Protein AF-A0A5D6UVI3-F1 (afdb_monomer)

Foldseek 3Di:
DDPCQPWDWDADPVRPDTATWTDDPNKTKDFLVSLCRVLVHDSVLLVVQLVVCVVVVVDDCVVFWDWDFDQDPVRDTDTTIIGIPVSSVSSNVVSVVVVVPPPPPPDPPCPDDDDDDDDD

pLDDT: mean 71.88, std 17.21, range [34.97, 92.19]

Structure (mmCIF, N/CA/C/O backbone):
data_AF-A0A5D6UVI3-F1
#
_entry.id   AF-A0A5D6UVI3-F1
#
loop_
_atom_site.group_PDB
_atom_site.id
_atom_site.type_symbol
_atom_site.label_atom_id
_atom_site.label_alt_id
_atom_site.label_comp_id
_atom_site.label_asym_id
_atom_site.label_entity_id
_atom_site.label_seq_id
_atom_site.pdbx_PDB_ins_code
_atom_site.Cartn_x
_atom_site.Cartn_y
_atom_site.Cartn_z
_atom_site.occupancy
_atom_site.B_iso_or_equiv
_atom_site.auth_seq_id
_atom_site.auth_comp_id
_atom_site.auth_asym_id
_atom_site.auth_atom_id
_atom_site.pdbx_PDB_model_num
ATOM 1 N N . MET A 1 1 ? -28.191 -14.646 4.110 1.00 34.97 1 MET A N 1
ATOM 2 C CA . MET A 1 1 ? -26.901 -15.336 3.899 1.00 34.97 1 MET A CA 1
ATOM 3 C C . MET A 1 1 ? -25.853 -14.458 4.552 1.00 34.97 1 MET A C 1
ATOM 5 O O . MET A 1 1 ? -25.770 -13.294 4.185 1.00 34.97 1 MET A O 1
ATOM 9 N N . SER A 1 2 ? -25.223 -14.943 5.623 1.00 35.91 2 SER A N 1
ATOM 10 C CA . SER A 1 2 ? -24.316 -14.149 6.461 1.00 35.91 2 SER A CA 1
ATOM 11 C C . SER A 1 2 ? -23.105 -13.745 5.626 1.00 35.91 2 SER A C 1
ATOM 13 O O . SER A 1 2 ? -22.414 -14.619 5.115 1.00 35.91 2 SER A O 1
ATOM 15 N N . ALA A 1 3 ? -22.888 -12.447 5.425 1.00 40.38 3 ALA A N 1
ATOM 16 C CA . ALA A 1 3 ? -21.668 -11.951 4.807 1.00 40.38 3 ALA A CA 1
ATOM 17 C C . ALA A 1 3 ? -20.543 -12.089 5.841 1.00 40.38 3 ALA A C 1
ATOM 19 O O . ALA A 1 3 ? -20.300 -11.180 6.631 1.00 40.38 3 ALA A O 1
ATOM 20 N N . THR A 1 4 ? -19.927 -13.267 5.905 1.00 45.53 4 THR A N 1
ATOM 21 C CA . THR A 1 4 ? -18.703 -13.505 6.670 1.00 45.53 4 THR A CA 1
ATOM 22 C C . THR A 1 4 ? -17.580 -12.775 5.943 1.00 45.53 4 THR A C 1
ATOM 24 O O . THR A 1 4 ? -16.919 -13.317 5.066 1.00 45.53 4 THR A O 1
ATOM 27 N N . SER A 1 5 ? -17.432 -11.484 6.230 1.00 52.66 5 SER A N 1
ATOM 28 C CA . SER A 1 5 ? -16.181 -10.790 5.959 1.00 52.66 5 SER A CA 1
ATOM 29 C C . SER A 1 5 ? -15.144 -11.434 6.867 1.00 52.66 5 SER A C 1
ATOM 31 O O . SER A 1 5 ? -15.143 -11.181 8.071 1.00 52.66 5 SER A O 1
ATOM 33 N N . ASP A 1 6 ? -14.317 -12.312 6.310 1.00 64.75 6 ASP A N 1
ATOM 34 C CA . ASP A 1 6 ? -13.244 -12.941 7.063 1.00 64.75 6 ASP A CA 1
ATOM 35 C C . ASP A 1 6 ? -12.185 -11.875 7.348 1.00 64.75 6 ASP A C 1
ATOM 37 O O . ASP A 1 6 ? -11.492 -11.371 6.458 1.00 64.75 6 ASP A O 1
ATOM 41 N N . ILE A 1 7 ? -12.147 -11.458 8.610 1.00 67.75 7 ILE A N 1
ATOM 42 C CA . ILE A 1 7 ? -11.177 -10.509 9.130 1.00 67.75 7 ILE A CA 1
ATOM 43 C C . ILE A 1 7 ? -10.00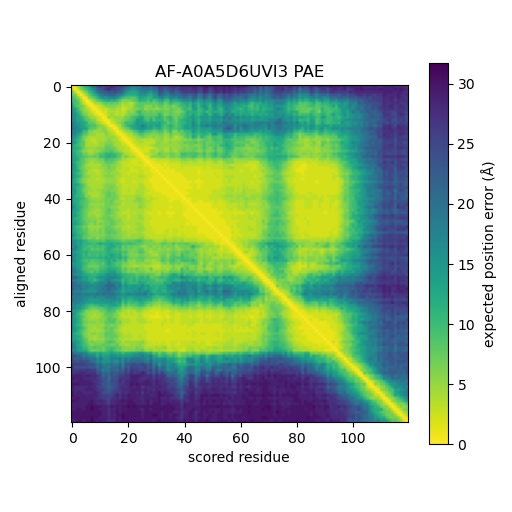3 -11.319 9.671 1.00 67.75 7 ILE A C 1
ATOM 45 O O . ILE A 1 7 ? -10.142 -12.056 10.648 1.00 67.75 7 ILE A O 1
ATOM 49 N N . LEU A 1 8 ? -8.842 -11.182 9.038 1.00 70.62 8 LEU A N 1
ATOM 50 C CA . LEU A 1 8 ? -7.608 -11.819 9.474 1.00 70.62 8 LEU A CA 1
ATOM 51 C C . LEU A 1 8 ? -6.744 -10.801 10.217 1.00 70.62 8 LEU A C 1
ATOM 53 O O . LEU A 1 8 ? -6.412 -9.747 9.678 1.00 70.62 8 LEU A O 1
ATOM 57 N N . LEU A 1 9 ? -6.353 -11.132 11.447 1.00 72.62 9 LEU A N 1
ATOM 58 C CA . LEU A 1 9 ? -5.389 -10.346 12.207 1.00 72.62 9 LEU A CA 1
ATOM 59 C C . LEU A 1 9 ? -3.976 -10.839 11.891 1.00 72.62 9 LEU A C 1
ATOM 61 O O . LEU A 1 9 ? -3.586 -11.932 12.299 1.00 72.62 9 LEU A O 1
ATOM 65 N N . TYR A 1 10 ? -3.201 -10.029 11.176 1.00 69.94 10 TYR A N 1
ATOM 66 C CA . TYR A 1 10 ? -1.781 -10.287 10.968 1.00 69.94 10 TYR A CA 1
ATOM 67 C C . TYR A 1 10 ? -0.962 -9.601 12.063 1.00 69.94 10 TYR A C 1
ATOM 69 O O . TYR A 1 10 ? -1.100 -8.398 12.284 1.00 69.94 10 TYR A O 1
ATOM 77 N N . GLN A 1 11 ? -0.094 -10.362 12.730 1.00 68.19 11 GLN A N 1
ATOM 78 C CA . GLN A 1 11 ? 0.902 -9.831 13.656 1.00 68.19 11 GLN A CA 1
ATOM 79 C C . GLN A 1 11 ? 2.279 -9.849 12.996 1.00 68.19 11 GLN A C 1
ATOM 81 O O . GLN A 1 11 ? 2.689 -10.865 12.430 1.00 68.19 11 GLN A O 1
ATOM 86 N N . SER A 1 12 ? 3.000 -8.727 13.058 1.00 64.50 12 SER A N 1
ATOM 87 C CA . SER A 1 12 ? 4.401 -8.707 12.635 1.00 64.50 12 SER A CA 1
ATOM 88 C C . SER A 1 12 ? 5.222 -9.709 13.463 1.00 64.50 12 SER A C 1
ATOM 90 O O . SER A 1 12 ? 4.887 -9.971 14.619 1.00 64.50 12 SER A O 1
ATOM 92 N N . PRO A 1 13 ? 6.344 -10.233 12.936 1.00 57.84 13 PRO A N 1
ATOM 93 C CA . PRO A 1 13 ? 7.233 -11.110 13.704 1.00 57.84 13 PRO A CA 1
ATOM 94 C C . PRO A 1 13 ? 7.778 -10.465 14.989 1.00 57.84 13 PRO A C 1
ATOM 96 O O . PRO A 1 13 ? 8.163 -11.174 15.911 1.00 57.84 13 PRO A O 1
ATOM 99 N N . SER A 1 14 ? 7.813 -9.128 15.050 1.00 59.12 14 SER A N 1
ATOM 100 C CA . SER A 1 14 ? 8.179 -8.357 16.244 1.00 59.12 14 SER A CA 1
ATOM 101 C C . SER A 1 14 ? 7.037 -8.197 17.258 1.00 59.12 14 SER A C 1
ATOM 103 O O . SER A 1 14 ? 7.272 -7.701 18.353 1.00 59.12 14 SER A O 1
ATOM 105 N N . GLY A 1 15 ? 5.802 -8.581 16.914 1.00 61.69 15 GLY A N 1
ATOM 106 C CA . GLY A 1 15 ? 4.608 -8.429 17.753 1.00 61.69 15 GLY A CA 1
ATOM 107 C C . GLY A 1 15 ? 4.062 -6.998 17.857 1.00 61.69 15 GLY A C 1
ATOM 108 O O . GLY A 1 15 ? 2.992 -6.799 18.425 1.00 61.69 15 GLY A O 1
ATOM 109 N N . GLU A 1 16 ? 4.758 -6.003 17.301 1.00 60.31 16 GLU A N 1
ATOM 110 C CA . GLU A 1 16 ? 4.397 -4.583 17.425 1.00 60.31 16 GLU A CA 1
ATOM 111 C C . GLU A 1 16 ? 3.257 -4.148 16.501 1.00 60.31 16 GLU A C 1
ATOM 113 O O . GLU A 1 16 ? 2.540 -3.199 16.811 1.00 60.31 16 GLU A O 1
ATOM 118 N N . THR A 1 17 ? 3.071 -4.806 15.355 1.00 62.53 17 THR A N 1
ATOM 119 C CA . THR A 1 17 ? 2.058 -4.397 14.375 1.00 62.53 17 THR A CA 1
ATOM 120 C C . THR A 1 17 ? 0.927 -5.407 14.332 1.00 62.53 17 THR A C 1
ATOM 122 O O . THR A 1 17 ? 1.133 -6.541 13.910 1.00 62.53 17 THR A O 1
ATOM 125 N N . GLN A 1 18 ? -0.268 -4.972 14.731 1.00 68.56 18 GLN A N 1
ATOM 126 C CA . GLN A 1 18 ? -1.525 -5.687 14.530 1.00 68.56 18 GLN A CA 1
ATOM 127 C C . GLN A 1 18 ? -2.239 -5.082 13.324 1.00 68.56 18 GLN A C 1
ATOM 129 O O . GLN A 1 18 ? -2.621 -3.913 13.344 1.00 68.56 18 GLN A O 1
ATOM 134 N N . LEU A 1 19 ? -2.379 -5.866 12.261 1.00 75.94 19 LEU A N 1
ATOM 135 C CA . LEU A 1 19 ? -3.029 -5.439 11.035 1.00 75.94 19 LEU A CA 1
ATOM 136 C C . LEU A 1 19 ? -4.326 -6.216 10.835 1.00 75.94 19 LEU A C 1
ATOM 138 O O . LEU A 1 19 ? -4.302 -7.431 10.659 1.00 75.94 19 LEU A O 1
ATOM 142 N N . GLU A 1 20 ? -5.442 -5.494 10.819 1.00 76.50 20 GLU A N 1
ATOM 143 C CA . GLU A 1 20 ? -6.733 -6.036 10.413 1.00 76.50 20 GLU A CA 1
ATOM 144 C C . GLU A 1 20 ? -6.795 -6.110 8.885 1.00 76.50 20 GLU A C 1
ATOM 146 O O . GLU A 1 20 ? -6.626 -5.096 8.203 1.00 76.50 20 GLU A O 1
ATOM 151 N N . VAL A 1 21 ? -6.993 -7.309 8.344 1.00 78.06 21 VAL A N 1
ATOM 152 C CA . VAL A 1 21 ? -7.022 -7.571 6.906 1.00 78.06 21 VAL A CA 1
ATOM 153 C C . VAL A 1 21 ? -8.389 -8.107 6.519 1.00 78.06 21 VAL A C 1
ATOM 155 O O . VAL A 1 21 ? -8.852 -9.092 7.086 1.00 78.06 21 VAL A O 1
ATOM 158 N N . HIS A 1 22 ? -9.016 -7.495 5.518 1.00 75.38 22 HIS A N 1
ATOM 159 C CA . HIS A 1 22 ? -10.253 -8.014 4.948 1.00 75.38 22 HIS A CA 1
ATOM 160 C C . HIS A 1 22 ? -9.935 -8.984 3.811 1.00 75.38 22 HIS A C 1
ATOM 162 O O . HIS A 1 22 ? -9.265 -8.615 2.838 1.00 75.38 22 HIS A O 1
ATOM 168 N N . LEU A 1 23 ? -10.447 -10.209 3.917 1.00 80.12 23 LEU A N 1
ATOM 169 C CA . LEU A 1 23 ? -10.483 -11.144 2.803 1.00 80.12 23 LEU A CA 1
ATOM 170 C C . LEU A 1 23 ? -11.806 -11.006 2.055 1.00 80.12 23 LEU A C 1
ATOM 172 O O . LEU A 1 23 ? -12.888 -10.990 2.640 1.00 80.12 23 LEU A O 1
ATOM 176 N N . GLN A 1 24 ? -11.713 -10.909 0.732 1.00 80.25 24 GLN A N 1
ATOM 177 C CA . GLN A 1 24 ? -12.867 -10.949 -0.155 1.00 80.25 24 GLN A CA 1
ATOM 178 C C . GLN A 1 24 ? -12.540 -11.848 -1.343 1.00 80.25 24 GLN A C 1
ATOM 180 O O . GLN A 1 24 ? -11.603 -11.555 -2.086 1.00 80.25 24 GLN A O 1
ATOM 185 N N . ASN A 1 25 ? -13.340 -12.901 -1.545 1.00 78.69 25 ASN A N 1
ATOM 186 C CA . ASN A 1 25 ? -13.153 -13.896 -2.609 1.00 78.69 25 ASN A CA 1
ATOM 187 C C . ASN A 1 25 ? -11.724 -14.472 -2.608 1.00 78.69 25 ASN A C 1
ATOM 189 O O . ASN A 1 25 ? -11.028 -14.392 -3.620 1.00 78.69 25 ASN A O 1
ATOM 193 N N . ASP A 1 26 ? -11.252 -14.917 -1.439 1.00 76.50 26 ASP A N 1
ATOM 194 C CA . ASP A 1 26 ? -9.888 -15.433 -1.222 1.00 76.50 26 ASP A CA 1
ATOM 195 C C . ASP A 1 26 ? -8.751 -14.454 -1.571 1.00 76.50 26 ASP A C 1
ATOM 197 O O . ASP A 1 26 ? -7.577 -14.815 -1.596 1.00 76.50 26 ASP A O 1
ATOM 201 N N . THR A 1 27 ? -9.079 -13.182 -1.812 1.00 82.38 27 THR A N 1
ATOM 202 C CA . THR A 1 27 ? -8.109 -12.135 -2.125 1.00 82.38 27 THR A CA 1
ATOM 203 C C . THR A 1 27 ? -7.990 -11.172 -0.957 1.00 82.38 27 THR A C 1
ATOM 205 O O . THR A 1 27 ? -8.990 -10.701 -0.408 1.00 82.38 27 THR A O 1
ATOM 208 N N . VAL A 1 28 ? -6.750 -10.852 -0.600 1.00 86.06 28 VAL A N 1
ATOM 209 C CA . VAL A 1 28 ? -6.424 -9.856 0.419 1.00 86.06 28 VAL A CA 1
ATOM 210 C C . VAL A 1 28 ? -6.526 -8.452 -0.168 1.00 86.06 28 VAL A C 1
ATOM 212 O O . VAL A 1 28 ? -5.961 -8.178 -1.228 1.00 86.06 28 VAL A O 1
ATOM 215 N N . TRP A 1 29 ? -7.208 -7.560 0.551 1.00 87.81 29 TRP A N 1
ATOM 216 C CA . TRP A 1 29 ? -7.341 -6.153 0.181 1.00 87.81 29 TRP A CA 1
ATOM 217 C C . TRP A 1 29 ? -6.817 -5.252 1.294 1.00 87.81 29 TRP A C 1
ATOM 219 O O . TRP A 1 29 ? -7.307 -5.307 2.420 1.00 87.81 29 TRP A O 1
ATOM 229 N N . LEU A 1 30 ? -5.846 -4.394 0.971 1.00 88.31 30 LEU A N 1
ATOM 230 C CA . LEU A 1 30 ? -5.246 -3.454 1.920 1.00 88.31 30 LEU A CA 1
ATOM 231 C C . LEU A 1 30 ? -5.287 -2.019 1.404 1.00 88.31 30 LEU A C 1
ATOM 233 O O . LEU A 1 30 ? -5.133 -1.746 0.217 1.00 88.31 30 LEU A O 1
ATOM 237 N N . THR A 1 31 ? -5.422 -1.065 2.315 1.00 89.88 31 THR A N 1
ATOM 238 C CA . THR A 1 31 ? -5.206 0.358 2.038 1.00 89.88 31 THR A CA 1
ATOM 239 C C . THR A 1 31 ? -3.712 0.701 2.025 1.00 89.88 31 THR A C 1
ATOM 241 O O . THR A 1 31 ? -2.876 -0.020 2.572 1.00 89.88 31 THR A O 1
ATOM 244 N N . GLN A 1 32 ? -3.344 1.864 1.470 1.00 89.62 32 GLN A N 1
ATOM 245 C CA . GLN A 1 32 ? -1.947 2.335 1.513 1.00 89.62 32 GLN A CA 1
ATOM 246 C C . GLN A 1 32 ? -1.403 2.490 2.937 1.00 89.62 32 GLN A C 1
ATOM 248 O O . GLN A 1 32 ? -0.212 2.297 3.157 1.00 89.62 32 GLN A O 1
ATOM 253 N N . ALA A 1 33 ? -2.256 2.860 3.897 1.00 87.94 33 ALA A N 1
ATOM 254 C CA . ALA A 1 33 ? -1.856 3.003 5.294 1.00 87.94 33 ALA A CA 1
ATOM 255 C C . ALA A 1 33 ? -1.542 1.637 5.924 1.00 87.94 33 ALA A C 1
ATOM 257 O O . ALA A 1 33 ? -0.536 1.487 6.608 1.00 87.94 33 ALA A O 1
ATOM 258 N N . GLN A 1 34 ? -2.361 0.631 5.623 1.00 87.69 34 GLN A N 1
ATOM 259 C CA . GLN A 1 34 ? -2.141 -0.744 6.062 1.00 87.69 34 GLN A CA 1
ATOM 260 C C . GLN A 1 34 ? -0.875 -1.347 5.442 1.00 87.69 34 GLN A C 1
ATOM 262 O O . GLN A 1 34 ? -0.085 -1.958 6.151 1.00 87.69 34 GLN A O 1
ATOM 267 N N . MET A 1 35 ? -0.623 -1.113 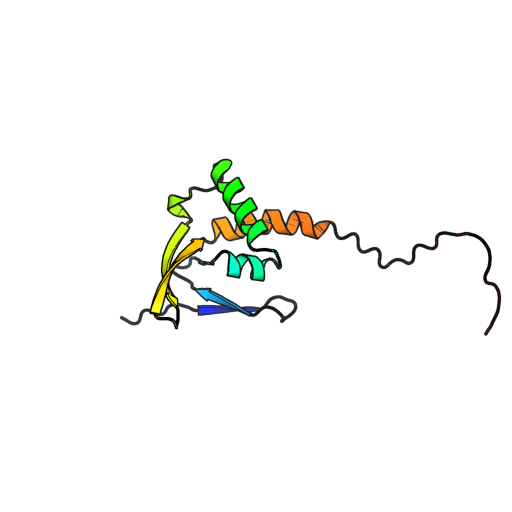4.149 1.00 88.94 35 MET A N 1
ATOM 268 C CA . MET A 1 35 ? 0.636 -1.516 3.507 1.00 88.94 35 MET A CA 1
ATOM 269 C C . MET A 1 35 ? 1.855 -0.813 4.118 1.00 88.94 35 MET A C 1
ATOM 271 O O . MET A 1 35 ? 2.903 -1.431 4.286 1.00 88.94 35 MET A O 1
ATOM 275 N N . ALA A 1 36 ? 1.720 0.470 4.470 1.00 88.44 36 ALA A N 1
ATOM 276 C CA . ALA A 1 36 ? 2.777 1.224 5.134 1.00 88.44 36 ALA A CA 1
ATOM 277 C C . ALA A 1 36 ? 3.132 0.606 6.495 1.00 88.44 36 ALA A C 1
ATOM 279 O O . ALA A 1 36 ? 4.309 0.403 6.771 1.00 88.44 36 ALA A O 1
ATOM 280 N N . ALA A 1 37 ? 2.132 0.216 7.291 1.00 85.44 37 ALA A N 1
ATOM 281 C CA . ALA A 1 37 ? 2.351 -0.511 8.540 1.00 85.44 37 ALA A CA 1
ATOM 282 C C . ALA A 1 37 ? 2.946 -1.914 8.305 1.00 85.44 37 ALA A C 1
ATOM 284 O O . ALA A 1 37 ? 3.909 -2.291 8.964 1.00 85.44 37 ALA A O 1
ATOM 285 N N . LEU A 1 38 ? 2.430 -2.666 7.325 1.00 84.19 38 LEU A N 1
ATOM 286 C CA . LEU A 1 38 ? 2.882 -4.026 7.007 1.00 84.19 38 LEU A CA 1
ATOM 287 C C . LEU A 1 38 ? 4.369 -4.088 6.630 1.00 84.19 38 LEU A C 1
ATOM 289 O O . LEU A 1 38 ? 5.079 -5.009 7.032 1.00 84.19 38 LEU A O 1
ATOM 293 N N . PHE A 1 39 ? 4.834 -3.119 5.840 1.00 84.00 39 PHE A N 1
ATOM 294 C CA . PHE A 1 39 ? 6.222 -3.045 5.382 1.00 84.00 39 PHE A CA 1
ATOM 295 C C . PHE A 1 39 ? 7.085 -2.090 6.211 1.00 84.00 39 PHE A C 1
ATOM 297 O O . PHE A 1 39 ? 8.239 -1.857 5.843 1.00 84.00 39 PHE A O 1
ATOM 304 N N . ASP A 1 40 ? 6.531 -1.554 7.304 1.00 81.88 40 ASP A N 1
ATOM 305 C CA . ASP A 1 40 ? 7.165 -0.576 8.188 1.00 81.88 40 ASP A CA 1
ATOM 306 C C . ASP A 1 40 ? 7.835 0.557 7.373 1.00 81.88 40 ASP A C 1
ATOM 308 O O . ASP A 1 40 ? 9.037 0.821 7.369 1.00 81.88 40 ASP A O 1
ATOM 312 N N . THR A 1 41 ? 7.031 1.177 6.520 1.00 86.56 41 THR A N 1
ATOM 313 C CA . THR A 1 41 ? 7.457 2.227 5.599 1.00 86.56 41 THR A CA 1
ATOM 314 C C . THR A 1 41 ? 6.478 3.392 5.647 1.00 86.56 41 THR A C 1
ATOM 316 O O . THR A 1 41 ? 5.471 3.367 6.348 1.00 86.56 41 THR A O 1
ATOM 319 N N . THR A 1 42 ? 6.763 4.452 4.898 1.00 89.25 42 THR A N 1
ATOM 320 C CA . THR A 1 42 ? 5.873 5.610 4.837 1.00 89.25 42 THR A CA 1
ATOM 321 C C . THR A 1 42 ? 4.802 5.414 3.768 1.00 89.25 42 THR A C 1
ATOM 323 O O . THR A 1 42 ? 5.031 4.808 2.717 1.00 89.25 42 THR A O 1
ATOM 326 N N . LYS A 1 43 ? 3.620 5.997 3.989 1.00 91.00 43 LYS A N 1
ATOM 327 C CA . LYS A 1 43 ? 2.537 6.015 2.991 1.00 91.00 43 LYS A CA 1
ATOM 328 C C . LYS A 1 43 ? 2.994 6.641 1.665 1.00 91.00 43 LYS A C 1
ATOM 330 O O . LYS A 1 43 ? 2.571 6.213 0.593 1.00 91.00 43 LYS A O 1
ATOM 335 N N . GLN A 1 44 ? 3.876 7.638 1.732 1.00 90.94 44 GLN A N 1
ATOM 336 C CA . GLN A 1 44 ? 4.487 8.287 0.574 1.00 90.94 44 GLN A CA 1
ATOM 337 C C . GLN A 1 44 ? 5.307 7.293 -0.253 1.00 90.94 44 GLN A C 1
ATOM 339 O O . GLN A 1 44 ? 5.187 7.291 -1.477 1.00 90.94 44 GLN A O 1
ATOM 344 N N . ASN A 1 45 ? 6.085 6.429 0.403 1.00 90.19 45 ASN A N 1
ATOM 345 C CA . ASN A 1 45 ? 6.890 5.418 -0.272 1.00 90.19 45 ASN A CA 1
ATOM 346 C C . ASN A 1 45 ? 6.014 4.353 -0.952 1.00 90.19 45 ASN A C 1
ATOM 348 O O . ASN A 1 45 ? 6.216 4.031 -2.120 1.00 90.19 45 ASN A O 1
ATOM 352 N N . VAL A 1 46 ? 4.962 3.889 -0.270 1.00 92.06 46 VAL A N 1
ATOM 353 C CA . VAL A 1 46 ? 3.955 2.991 -0.867 1.00 92.06 46 VAL A CA 1
ATOM 354 C C . VAL A 1 46 ? 3.324 3.629 -2.107 1.00 92.06 46 VAL A C 1
ATOM 356 O O . VAL A 1 46 ? 3.256 3.002 -3.162 1.00 92.06 46 VAL A O 1
ATOM 359 N N . SER A 1 47 ? 2.909 4.896 -2.014 1.00 91.69 47 SER A N 1
ATOM 360 C CA . SER A 1 47 ? 2.323 5.645 -3.134 1.00 91.69 47 SER A CA 1
ATOM 361 C C . SER A 1 47 ? 3.296 5.821 -4.306 1.00 91.69 47 SER A C 1
ATOM 363 O O . SER A 1 47 ? 2.883 5.786 -5.465 1.00 91.69 47 SER A O 1
ATOM 365 N N . LEU A 1 48 ? 4.590 6.005 -4.031 1.00 92.19 48 LEU A N 1
ATOM 366 C CA . LEU A 1 48 ? 5.627 6.076 -5.059 1.00 92.19 48 LEU A CA 1
ATOM 367 C C . LEU A 1 48 ? 5.757 4.747 -5.813 1.00 92.19 48 LEU A C 1
ATOM 369 O O . LEU A 1 48 ? 5.640 4.737 -7.036 1.00 92.19 48 LEU A O 1
ATOM 373 N N . HIS A 1 49 ? 5.951 3.637 -5.098 1.00 90.81 49 HIS A N 1
ATOM 374 C CA . HIS A 1 49 ? 6.118 2.320 -5.720 1.00 90.81 49 HIS A CA 1
ATOM 375 C C . HIS A 1 49 ? 4.865 1.871 -6.474 1.00 90.81 49 HIS A C 1
ATOM 377 O O . HIS A 1 49 ? 4.974 1.365 -7.584 1.00 90.81 49 HIS A O 1
ATOM 383 N N . THR A 1 50 ? 3.683 2.146 -5.921 1.00 90.44 50 THR A N 1
ATOM 384 C CA . THR A 1 50 ? 2.405 1.849 -6.582 1.00 90.44 50 THR A CA 1
ATOM 385 C C . THR A 1 50 ? 2.280 2.607 -7.909 1.00 90.44 50 THR A C 1
ATOM 387 O O . THR A 1 50 ? 1.937 2.022 -8.930 1.00 90.44 50 THR A O 1
ATOM 390 N N . ARG A 1 51 ? 2.612 3.908 -7.928 1.00 90.62 51 ARG A N 1
ATOM 391 C CA . ARG A 1 51 ? 2.581 4.712 -9.162 1.00 90.62 51 ARG A CA 1
ATOM 392 C C . ARG A 1 51 ? 3.593 4.243 -10.201 1.00 90.62 51 ARG A C 1
ATOM 394 O O . ARG A 1 51 ? 3.276 4.273 -11.384 1.00 90.62 51 ARG A O 1
ATOM 401 N N . ASN A 1 52 ? 4.789 3.840 -9.776 1.00 90.81 52 ASN A N 1
ATOM 402 C CA . ASN A 1 52 ? 5.790 3.303 -10.695 1.00 90.81 52 ASN A CA 1
ATOM 403 C C . ASN A 1 52 ? 5.310 1.988 -11.322 1.00 90.81 52 ASN A C 1
ATOM 405 O O . ASN A 1 52 ? 5.355 1.878 -12.538 1.00 90.81 52 ASN A O 1
ATOM 409 N N . ALA A 1 53 ? 4.750 1.064 -10.533 1.00 89.19 53 ALA A N 1
ATOM 410 C CA . ALA A 1 53 ? 4.217 -0.201 -11.047 1.00 89.19 53 ALA A CA 1
ATOM 411 C C . ALA A 1 53 ? 3.116 0.003 -12.108 1.00 89.19 53 ALA A C 1
ATOM 413 O O . ALA A 1 53 ? 3.099 -0.685 -13.125 1.00 89.19 53 ALA A O 1
ATOM 414 N N . PHE A 1 54 ? 2.235 0.994 -11.918 1.00 89.56 54 PHE A N 1
ATOM 415 C CA . PHE A 1 54 ? 1.228 1.353 -12.927 1.00 89.56 54 PHE A CA 1
ATOM 416 C C . PHE A 1 54 ? 1.833 2.029 -14.158 1.00 89.56 54 PHE A C 1
ATOM 418 O O . PHE A 1 54 ? 1.440 1.732 -15.283 1.00 89.56 54 PHE A O 1
ATOM 425 N N . ARG A 1 55 ? 2.796 2.938 -13.967 1.00 89.31 55 ARG A N 1
ATOM 426 C CA . ARG A 1 55 ? 3.464 3.636 -15.075 1.00 89.31 55 ARG A CA 1
ATOM 427 C C . ARG A 1 55 ? 4.240 2.668 -15.964 1.00 89.31 55 ARG A C 1
ATOM 429 O O . ARG A 1 55 ? 4.228 2.824 -17.180 1.00 89.31 55 ARG A O 1
ATOM 436 N N . ASP A 1 56 ? 4.912 1.705 -15.351 1.00 86.62 56 ASP A N 1
ATOM 437 C CA . ASP A 1 56 ? 5.783 0.758 -16.039 1.00 86.62 56 ASP A CA 1
ATOM 438 C C . ASP A 1 56 ? 4.967 -0.402 -16.662 1.00 86.62 56 ASP A C 1
ATOM 440 O O . ASP A 1 56 ? 5.520 -1.249 -17.358 1.00 86.62 56 ASP A O 1
ATOM 444 N N . GLY A 1 57 ? 3.637 -0.402 -16.475 1.00 85.25 57 GLY A N 1
ATOM 445 C CA . GLY A 1 57 ? 2.706 -1.360 -17.076 1.00 85.25 57 GLY A CA 1
ATOM 446 C C . GLY A 1 57 ? 2.750 -2.753 -16.447 1.00 85.25 57 GLY A C 1
ATOM 447 O O . GLY A 1 57 ? 2.196 -3.689 -17.015 1.00 85.25 57 GLY A O 1
ATOM 448 N N . GLU A 1 58 ? 3.399 -2.900 -15.289 1.00 82.00 58 GLU A N 1
ATOM 449 C CA . GLU A 1 58 ? 3.485 -4.174 -14.565 1.00 82.00 58 GLU A CA 1
ATOM 450 C C . GLU A 1 58 ? 2.129 -4.583 -13.978 1.00 82.00 58 GLU A C 1
ATOM 452 O O . GLU A 1 58 ? 1.838 -5.772 -13.853 1.00 82.00 58 GLU A O 1
ATOM 457 N N . LEU A 1 59 ? 1.295 -3.597 -13.626 1.00 86.06 59 LEU A N 1
ATOM 458 C CA . LEU A 1 59 ? -0.019 -3.791 -13.021 1.00 86.06 59 LEU A CA 1
ATOM 459 C C . LEU A 1 59 ? -1.071 -2.907 -13.697 1.00 86.06 59 LEU A C 1
ATOM 461 O O . LEU A 1 59 ? -0.836 -1.727 -13.960 1.00 86.06 59 LEU A O 1
ATOM 465 N N . ASP A 1 60 ? -2.259 -3.468 -13.906 1.00 83.38 60 ASP A N 1
ATOM 466 C CA . ASP A 1 60 ? -3.416 -2.752 -14.439 1.00 83.38 60 ASP A CA 1
ATOM 467 C C . ASP A 1 60 ? -4.262 -2.149 -13.304 1.00 83.38 60 ASP A C 1
ATOM 469 O O . ASP A 1 60 ? -4.851 -2.885 -12.508 1.00 83.38 60 ASP A O 1
ATOM 473 N N . GLU A 1 61 ? -4.351 -0.812 -13.231 1.00 81.31 61 GLU A N 1
ATOM 474 C CA . GLU A 1 61 ? -5.051 -0.098 -12.143 1.00 81.31 61 GLU A CA 1
ATOM 475 C C . GLU A 1 61 ? -6.525 -0.529 -12.022 1.00 81.31 61 GLU A C 1
ATOM 477 O O . GLU A 1 61 ? -7.048 -0.604 -10.910 1.00 81.31 61 GLU A O 1
ATOM 482 N N . SER A 1 62 ? -7.183 -0.869 -13.137 1.00 79.12 62 SER A N 1
ATOM 483 C CA . SER A 1 62 ? -8.609 -1.222 -13.147 1.00 79.12 62 SER A CA 1
ATOM 484 C C . SER A 1 62 ? -8.912 -2.582 -12.511 1.00 79.12 62 SER A C 1
ATOM 486 O O . SER A 1 62 ? -10.002 -2.790 -11.977 1.00 79.12 62 SER A O 1
ATOM 488 N N . SER A 1 63 ? -7.932 -3.484 -12.518 1.00 79.19 63 SER A N 1
ATOM 489 C CA . SER A 1 63 ? -8.068 -4.848 -12.001 1.00 79.19 63 SER A CA 1
ATOM 490 C C . SER A 1 63 ? -7.602 -4.979 -10.547 1.00 79.19 63 SER A C 1
ATOM 492 O O . SER A 1 63 ? -8.102 -5.823 -9.800 1.00 79.19 63 SER A O 1
ATOM 494 N N . VAL A 1 64 ? -6.654 -4.135 -10.128 1.00 80.94 64 VAL A N 1
ATOM 495 C CA . VAL A 1 64 ? -5.958 -4.271 -8.836 1.00 80.94 64 VAL A CA 1
ATOM 496 C C . VAL A 1 64 ? -6.372 -3.241 -7.785 1.00 80.94 64 VAL A C 1
ATOM 498 O O . VAL A 1 64 ? -6.007 -3.385 -6.614 1.00 80.94 64 VAL A O 1
ATOM 501 N N . VAL A 1 65 ? -7.140 -2.217 -8.171 1.00 83.31 65 VAL A N 1
ATOM 502 C CA . VAL A 1 65 ? -7.627 -1.165 -7.270 1.00 83.31 65 VAL A CA 1
ATOM 503 C C . VAL A 1 65 ? -9.146 -1.205 -7.165 1.00 83.31 65 VAL A C 1
ATOM 505 O O . VAL A 1 65 ? -9.865 -1.173 -8.158 1.00 83.31 65 VAL A O 1
ATOM 508 N N . LYS A 1 66 ? -9.647 -1.201 -5.929 1.00 83.00 66 LYS A N 1
ATOM 509 C CA . LYS A 1 66 ? -11.067 -1.009 -5.620 1.00 83.00 66 LYS A CA 1
ATOM 510 C C . LYS A 1 66 ? -11.257 0.273 -4.825 1.00 83.00 66 LYS A C 1
ATOM 512 O O . LYS A 1 66 ? -10.545 0.525 -3.852 1.00 83.00 66 LYS A O 1
ATOM 517 N N . GLU A 1 67 ? -12.246 1.074 -5.201 1.00 78.00 67 GLU A N 1
ATOM 518 C CA . GLU A 1 67 ? -12.706 2.180 -4.363 1.00 78.00 67 GLU A CA 1
ATOM 519 C C . GLU A 1 67 ? -13.796 1.671 -3.422 1.00 78.00 67 GLU A C 1
ATOM 521 O O . GLU A 1 67 ? -14.830 1.179 -3.867 1.00 78.00 67 GLU A O 1
ATOM 526 N N . SER A 1 68 ? -13.563 1.788 -2.114 1.00 68.56 68 SER A N 1
ATOM 527 C CA . SER A 1 68 ? -14.580 1.513 -1.100 1.00 68.56 68 SER A CA 1
ATOM 528 C C . SER A 1 68 ? -14.975 2.811 -0.404 1.00 68.56 68 SER A C 1
ATOM 530 O O . SER A 1 68 ? -14.136 3.684 -0.151 1.00 68.56 68 SER A O 1
ATOM 532 N N . LEU A 1 69 ? -16.268 2.952 -0.116 1.00 65.69 69 LEU A N 1
ATOM 533 C CA . LEU A 1 69 ? -16.791 4.062 0.668 1.00 65.69 69 LEU A CA 1
ATOM 534 C C . LEU A 1 69 ? -16.612 3.719 2.144 1.00 65.69 69 LEU A C 1
ATOM 536 O O . LEU A 1 69 ? -17.311 2.864 2.682 1.00 65.69 69 LEU A O 1
ATOM 540 N N . THR A 1 70 ? -15.675 4.394 2.803 1.00 59.72 70 THR A N 1
ATOM 541 C CA . THR A 1 70 ? -15.500 4.274 4.248 1.00 59.72 70 THR A CA 1
ATOM 542 C C . THR A 1 70 ? -16.201 5.451 4.913 1.00 59.72 70 THR A C 1
ATOM 544 O O . THR A 1 70 ? -15.813 6.608 4.729 1.00 59.72 70 THR A O 1
ATOM 547 N N . THR A 1 71 ? -17.253 5.166 5.678 1.00 55.31 71 THR A N 1
ATOM 548 C CA . THR A 1 71 ? -17.926 6.166 6.514 1.00 55.31 71 THR A CA 1
ATOM 549 C C . THR A 1 71 ? -17.133 6.316 7.804 1.00 55.31 71 THR A C 1
ATOM 551 O O . THR A 1 71 ? -17.084 5.396 8.617 1.00 55.31 71 THR A O 1
AT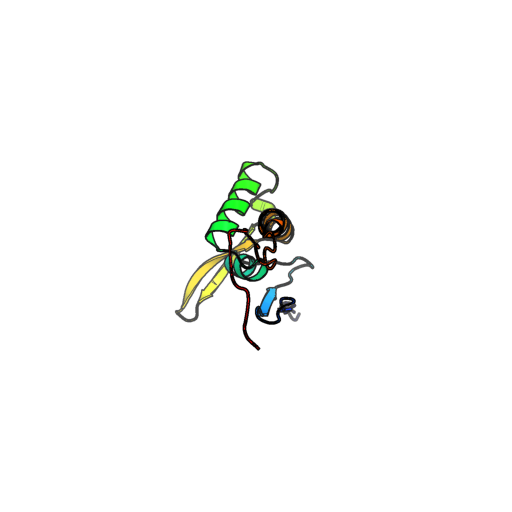OM 554 N N . ALA A 1 72 ? -16.473 7.460 7.980 1.00 62.28 72 ALA A N 1
ATOM 555 C CA . ALA A 1 72 ? -15.812 7.773 9.240 1.00 62.28 72 ALA A CA 1
ATOM 556 C C . ALA A 1 72 ? -16.852 8.068 10.335 1.00 62.28 72 ALA A C 1
ATOM 558 O O . ALA A 1 72 ? -17.973 8.479 10.035 1.00 62.28 72 ALA A O 1
ATOM 559 N N . ALA A 1 73 ? -16.454 7.928 11.604 1.00 59.97 73 ALA A N 1
ATOM 560 C CA . ALA A 1 73 ? -17.300 8.219 12.770 1.00 59.97 73 ALA A CA 1
ATOM 561 C C . ALA A 1 73 ? -17.868 9.658 12.784 1.00 59.97 73 ALA A C 1
ATOM 563 O O . ALA A 1 73 ? -18.920 9.898 13.363 1.00 59.97 73 ALA A O 1
ATOM 564 N N . ASP A 1 74 ? -17.221 10.583 12.068 1.00 67.56 74 ASP A N 1
ATOM 565 C CA . ASP A 1 74 ? -17.663 11.969 11.842 1.00 67.56 74 ASP A CA 1
ATOM 566 C C . ASP A 1 74 ? -18.809 12.117 10.817 1.00 67.56 74 ASP A C 1
ATOM 568 O O . ASP A 1 74 ? -19.155 13.230 10.419 1.00 67.56 74 ASP A O 1
ATOM 572 N N . GLY A 1 75 ? -19.360 11.014 10.298 1.00 66.50 75 GLY A N 1
ATOM 573 C CA . GLY A 1 75 ? -20.404 11.028 9.264 1.00 66.50 75 GLY A CA 1
ATOM 574 C C . GLY A 1 75 ? -19.909 11.449 7.875 1.00 66.50 75 GLY A C 1
ATOM 575 O O . GLY A 1 75 ? -20.693 11.530 6.931 1.00 66.50 75 GLY A O 1
ATOM 576 N N . LYS A 1 76 ? -18.602 11.697 7.719 1.00 68.56 76 LYS A N 1
ATOM 577 C CA . LYS A 1 76 ? -17.971 12.009 6.434 1.00 68.56 76 LYS A CA 1
ATOM 578 C C . LYS A 1 76 ? -17.585 10.719 5.717 1.00 68.56 76 LYS A C 1
ATOM 580 O O . LYS A 1 76 ? -16.829 9.900 6.242 1.00 68.56 76 LYS A O 1
ATOM 585 N N . THR A 1 77 ? -18.096 10.555 4.503 1.00 66.31 77 THR A N 1
ATOM 586 C CA . THR A 1 77 ? -17.717 9.456 3.615 1.00 66.31 77 THR A CA 1
ATOM 587 C C . THR A 1 77 ? -16.430 9.817 2.887 1.00 66.31 77 THR A C 1
ATOM 589 O O . THR A 1 77 ? -16.389 10.786 2.128 1.00 66.31 77 THR A O 1
ATOM 592 N N . TYR A 1 78 ? -15.383 9.024 3.090 1.00 71.38 78 TYR A N 1
ATOM 593 C CA . TYR A 1 78 ? -14.138 9.148 2.343 1.00 71.38 78 TYR A CA 1
ATOM 594 C C . TYR A 1 78 ? -14.010 7.982 1.369 1.00 71.38 78 TYR A C 1
ATOM 596 O O . TYR A 1 78 ? -14.346 6.839 1.687 1.00 71.38 78 TYR A O 1
ATOM 604 N N . ARG A 1 79 ? -13.507 8.272 0.167 1.00 75.25 79 ARG A N 1
ATOM 605 C CA . ARG A 1 79 ? -13.141 7.233 -0.797 1.00 75.25 79 ARG A CA 1
ATOM 606 C C . ARG A 1 79 ? -11.782 6.672 -0.405 1.00 75.25 79 ARG A C 1
ATOM 608 O O . ARG A 1 79 ? -10.770 7.365 -0.508 1.00 75.25 79 ARG A O 1
ATOM 615 N N . ALA A 1 80 ? -11.767 5.431 0.062 1.00 80.56 80 ALA A N 1
ATOM 616 C CA . ALA A 1 80 ? -10.545 4.715 0.381 1.00 80.56 80 ALA A CA 1
ATOM 617 C C . ALA A 1 80 ? -10.212 3.744 -0.756 1.00 80.56 80 ALA A C 1
ATOM 619 O O . ALA A 1 80 ? -10.981 2.828 -1.064 1.00 80.56 80 ALA A O 1
ATOM 620 N N . LYS A 1 81 ? -9.042 3.939 -1.372 1.00 86.94 81 LYS A N 1
ATOM 621 C CA . LYS A 1 81 ? -8.491 2.984 -2.337 1.00 86.94 81 LYS A CA 1
ATOM 622 C C . LYS A 1 81 ? -7.952 1.760 -1.596 1.00 86.94 81 LYS A C 1
ATOM 624 O O . LYS A 1 81 ? -7.109 1.901 -0.705 1.00 86.94 81 LYS A O 1
ATOM 629 N N . HIS A 1 82 ? -8.428 0.592 -2.000 1.00 88.69 82 HIS A N 1
ATOM 630 C CA . HIS A 1 82 ? -7.956 -0.714 -1.568 1.00 88.69 82 HIS A CA 1
ATOM 631 C C . HIS A 1 82 ? -7.207 -1.374 -2.719 1.00 88.69 82 HIS A C 1
ATOM 633 O O . HIS A 1 82 ? -7.625 -1.280 -3.871 1.00 88.69 82 HIS A O 1
ATOM 639 N N . TYR A 1 83 ? -6.107 -2.030 -2.387 1.00 90.06 83 TYR A N 1
ATOM 640 C CA . TYR A 1 83 ? -5.185 -2.650 -3.324 1.00 90.06 83 TYR A CA 1
ATOM 641 C C . TYR A 1 83 ? -5.173 -4.152 -3.080 1.00 90.06 83 TYR A C 1
ATOM 643 O O . TYR A 1 83 ? -5.203 -4.587 -1.924 1.00 90.06 83 TYR A O 1
ATOM 651 N N . ASN A 1 84 ? -5.170 -4.920 -4.164 1.00 90.75 84 ASN A N 1
ATOM 652 C CA . ASN A 1 84 ? -5.174 -6.374 -4.118 1.00 90.75 84 ASN A CA 1
ATOM 653 C C . ASN A 1 84 ? -3.794 -6.951 -3.738 1.00 90.75 84 ASN A C 1
ATOM 655 O O . ASN A 1 84 ? -2.811 -6.229 -3.541 1.00 90.75 84 ASN A O 1
ATOM 659 N N . LEU A 1 85 ? -3.723 -8.281 -3.687 1.00 88.69 85 LEU A N 1
ATOM 660 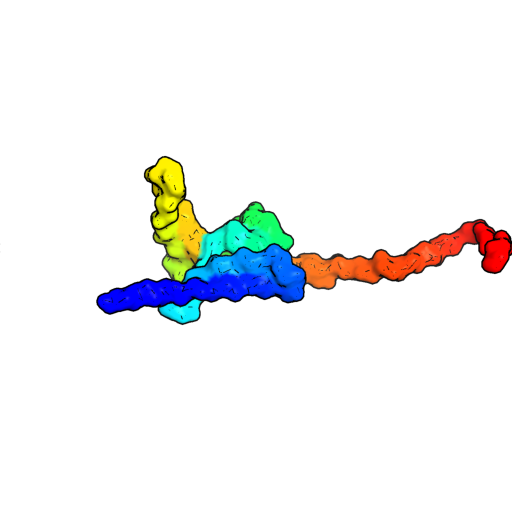C CA . LEU A 1 85 ? -2.505 -9.018 -3.363 1.00 88.69 85 LEU A CA 1
ATOM 661 C C . LEU A 1 85 ? -1.329 -8.731 -4.315 1.00 88.69 85 LEU A C 1
ATOM 663 O O . LEU A 1 85 ? -0.199 -8.631 -3.841 1.00 88.69 85 LEU A O 1
ATOM 667 N N . ASP A 1 86 ? -1.568 -8.541 -5.613 1.00 89.19 86 ASP A N 1
ATOM 668 C CA . ASP A 1 86 ? -0.497 -8.309 -6.595 1.00 89.19 86 ASP A CA 1
ATOM 669 C C . ASP A 1 86 ? 0.256 -7.006 -6.314 1.00 89.19 86 ASP A C 1
ATOM 671 O O . ASP A 1 86 ? 1.489 -6.978 -6.287 1.00 89.19 86 ASP A O 1
ATOM 675 N N . VAL A 1 87 ? -0.478 -5.934 -5.997 1.00 90.50 87 VAL A N 1
ATOM 676 C CA . VAL A 1 87 ? 0.121 -4.651 -5.596 1.00 90.50 87 VAL A CA 1
ATOM 677 C C . VAL A 1 87 ? 0.910 -4.811 -4.299 1.00 90.50 87 VAL A C 1
ATOM 679 O O . VAL A 1 87 ? 2.017 -4.285 -4.180 1.00 90.50 87 VAL A O 1
ATOM 682 N N . ILE A 1 88 ? 0.365 -5.549 -3.328 1.00 89.31 88 ILE A N 1
ATOM 683 C CA . ILE A 1 88 ? 1.018 -5.779 -2.035 1.00 89.31 88 ILE A CA 1
ATOM 68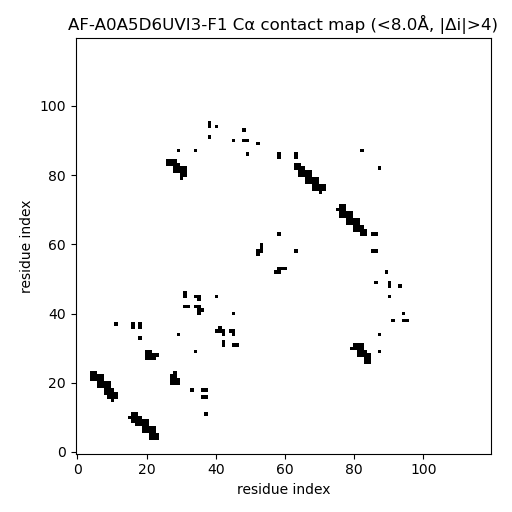4 C C . ILE A 1 88 ? 2.354 -6.509 -2.237 1.00 89.31 88 ILE A C 1
ATOM 686 O O . ILE A 1 88 ? 3.367 -6.092 -1.672 1.00 89.31 88 ILE A O 1
ATOM 690 N N . ILE A 1 89 ? 2.386 -7.555 -3.069 1.00 88.38 89 ILE A N 1
ATOM 691 C CA . ILE A 1 89 ? 3.610 -8.305 -3.387 1.00 88.38 89 ILE A CA 1
ATOM 692 C C . ILE A 1 89 ? 4.611 -7.414 -4.130 1.00 88.38 89 ILE A C 1
ATOM 694 O O . ILE A 1 89 ? 5.780 -7.354 -3.741 1.00 88.38 89 ILE A O 1
ATOM 698 N N . SER A 1 90 ? 4.150 -6.677 -5.143 1.00 89.62 90 SER A N 1
ATOM 699 C CA . SER A 1 90 ? 4.980 -5.767 -5.937 1.00 89.62 90 SER A CA 1
ATOM 700 C C . SER A 1 90 ? 5.657 -4.709 -5.062 1.00 89.62 90 SER A C 1
ATOM 702 O O . SER A 1 90 ? 6.875 -4.536 -5.112 1.00 89.62 90 SER A O 1
ATOM 704 N N . VAL A 1 91 ? 4.893 -4.018 -4.210 1.00 89.38 91 VAL A N 1
ATOM 705 C CA . VAL A 1 91 ? 5.430 -3.001 -3.290 1.00 89.38 91 VAL A CA 1
ATOM 706 C C . VAL A 1 91 ? 6.345 -3.643 -2.248 1.00 89.38 91 VAL A C 1
ATOM 708 O O . VAL A 1 91 ? 7.431 -3.126 -1.981 1.00 89.38 91 VAL A O 1
ATOM 711 N N . GLY A 1 92 ? 5.950 -4.784 -1.683 1.00 86.88 92 GLY A N 1
ATOM 712 C CA . GLY A 1 92 ? 6.737 -5.496 -0.680 1.00 86.88 92 GLY A CA 1
ATOM 713 C C . GLY A 1 92 ? 8.121 -5.904 -1.183 1.00 86.88 92 GLY A C 1
ATOM 714 O O . GLY A 1 92 ? 9.104 -5.769 -0.449 1.00 86.88 92 GLY A O 1
ATOM 715 N N . TYR A 1 93 ? 8.222 -6.342 -2.440 1.00 86.88 93 TYR A N 1
ATOM 716 C CA . TYR A 1 93 ? 9.498 -6.660 -3.077 1.00 86.88 93 TYR A CA 1
ATOM 717 C C . TYR A 1 93 ? 10.408 -5.425 -3.176 1.00 86.88 93 TYR A C 1
ATOM 719 O O . TYR A 1 93 ? 11.555 -5.464 -2.726 1.00 86.88 93 TYR A O 1
ATOM 727 N N . GLN A 1 94 ? 9.874 -4.299 -3.660 1.00 84.19 94 GLN A N 1
ATOM 728 C CA . GLN A 1 94 ? 10.622 -3.043 -3.802 1.00 84.19 94 GLN A CA 1
ATOM 729 C C . GLN A 1 94 ? 11.120 -2.500 -2.451 1.00 84.19 94 GLN A C 1
ATOM 731 O O . GLN A 1 94 ? 12.263 -2.055 -2.332 1.00 84.19 94 GLN A O 1
ATOM 736 N N . VAL A 1 95 ? 10.296 -2.591 -1.401 1.00 80.69 95 VAL A N 1
ATOM 737 C CA . VAL A 1 95 ? 10.656 -2.117 -0.054 1.00 80.69 95 VAL A CA 1
ATOM 738 C C . VAL A 1 95 ? 11.677 -3.043 0.626 1.00 80.69 95 VAL A C 1
ATOM 740 O O . VAL A 1 95 ? 12.606 -2.560 1.279 1.00 80.69 95 VAL A O 1
ATOM 743 N N . LYS A 1 96 ? 11.566 -4.372 0.469 1.00 70.12 96 LYS A N 1
ATOM 744 C CA . LYS A 1 96 ? 12.508 -5.331 1.083 1.00 70.12 96 LYS A CA 1
ATOM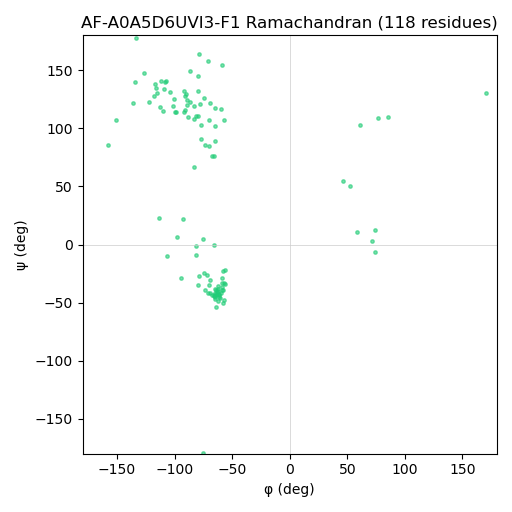 745 C C . LYS A 1 96 ? 13.902 -5.301 0.458 1.00 70.12 96 LYS A C 1
ATOM 747 O O . LYS A 1 96 ? 14.878 -5.439 1.196 1.00 70.12 96 LYS A O 1
ATOM 752 N N . LEU A 1 97 ? 14.021 -5.063 -0.850 1.00 57.09 97 LEU A N 1
ATOM 753 C CA . LEU A 1 97 ? 15.328 -4.898 -1.502 1.00 57.09 97 LEU A CA 1
ATOM 754 C C . LEU A 1 97 ? 16.141 -3.730 -0.911 1.00 57.09 97 LEU A C 1
ATOM 756 O O . LEU A 1 97 ? 17.370 -3.784 -0.885 1.00 57.09 97 LEU A O 1
ATOM 760 N N . LEU A 1 98 ? 15.474 -2.699 -0.381 1.00 53.38 98 LEU A N 1
ATOM 761 C CA . LEU A 1 98 ? 16.128 -1.563 0.278 1.0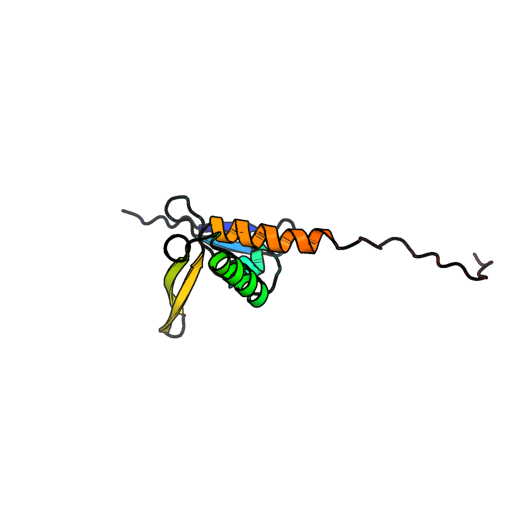0 53.38 98 LEU A CA 1
ATOM 762 C C . LEU A 1 98 ? 16.561 -1.881 1.721 1.00 53.38 98 LEU A C 1
ATOM 764 O O . LEU A 1 98 ? 17.623 -1.435 2.151 1.00 53.38 98 LEU A O 1
ATOM 768 N N . ARG A 1 99 ? 15.790 -2.697 2.455 1.00 52.88 99 ARG A N 1
ATOM 769 C CA . ARG A 1 99 ? 16.093 -3.097 3.847 1.00 52.88 99 ARG A CA 1
ATOM 770 C C . ARG A 1 99 ? 17.218 -4.127 3.971 1.00 52.88 99 ARG A C 1
ATOM 772 O O . ARG A 1 99 ? 17.898 -4.159 4.991 1.00 52.88 99 ARG A O 1
ATOM 779 N N . GLY A 1 100 ? 17.471 -4.923 2.929 1.00 44.09 100 GLY A N 1
ATOM 780 C CA . GLY A 1 100 ? 18.594 -5.872 2.87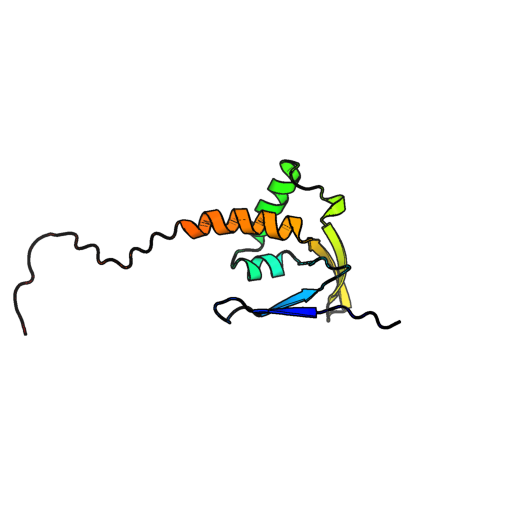7 1.00 44.09 100 GLY A CA 1
ATOM 781 C C . GLY A 1 100 ? 19.989 -5.225 2.875 1.00 44.09 100 GLY A C 1
ATOM 782 O O . GLY A 1 100 ? 20.988 -5.938 2.840 1.00 44.09 100 GLY A O 1
ATOM 783 N N . ARG A 1 101 ? 20.073 -3.887 2.910 1.00 44.88 101 ARG A N 1
ATOM 784 C CA . ARG A 1 101 ? 21.326 -3.126 2.948 1.00 44.88 101 ARG A CA 1
ATOM 785 C C . ARG A 1 101 ? 21.548 -2.355 4.251 1.00 44.88 101 ARG A C 1
ATOM 787 O O . ARG A 1 101 ? 22.334 -1.414 4.265 1.00 44.88 101 ARG A O 1
ATOM 794 N N . THR A 1 102 ? 20.926 -2.756 5.358 1.00 42.84 102 THR A N 1
ATOM 795 C CA . THR A 1 102 ? 21.463 -2.380 6.672 1.00 42.84 102 THR A CA 1
ATOM 796 C C . THR A 1 102 ? 22.658 -3.281 6.941 1.00 42.84 102 THR A C 1
ATOM 798 O O . THR A 1 102 ? 22.523 -4.395 7.442 1.00 42.84 102 THR A O 1
ATOM 801 N N . PHE A 1 103 ? 23.841 -2.817 6.538 1.00 47.75 103 PHE A N 1
ATOM 802 C CA . PHE A 1 103 ? 25.097 -3.403 6.981 1.00 47.75 103 PHE A CA 1
ATOM 803 C C . PHE A 1 103 ? 25.089 -3.333 8.509 1.00 47.75 103 PHE A C 1
ATOM 805 O O . PHE A 1 103 ? 25.144 -2.248 9.086 1.00 47.75 103 PHE A O 1
ATOM 812 N N . GLY A 1 104 ? 24.915 -4.481 9.161 1.00 55.69 104 GLY A N 1
ATOM 813 C CA . GLY A 1 104 ? 25.006 -4.608 10.606 1.00 55.69 104 GLY A CA 1
ATOM 814 C C . GLY A 1 104 ? 26.437 -4.341 11.054 1.00 55.69 104 GLY A C 1
ATOM 815 O O . GLY A 1 104 ? 27.169 -5.264 11.383 1.00 55.69 104 GLY A O 1
ATOM 816 N N . SER A 1 105 ? 26.860 -3.082 11.082 1.00 47.03 105 SER A N 1
ATOM 817 C CA . SER A 1 105 ? 28.076 -2.664 11.773 1.00 47.03 105 SER A CA 1
ATOM 818 C C . SER A 1 105 ? 27.757 -2.454 13.253 1.00 47.03 105 SER A C 1
ATOM 820 O O . SER A 1 105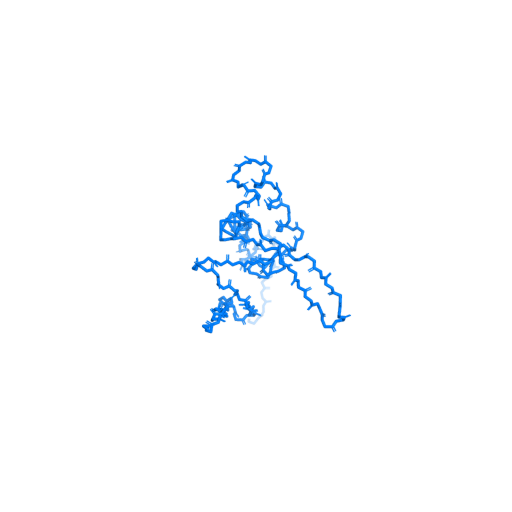 ? 27.787 -1.346 13.771 1.00 47.03 105 SER A O 1
ATOM 822 N N . GLY A 1 106 ? 27.433 -3.567 13.917 1.00 46.03 106 GLY A N 1
ATOM 823 C CA . GLY A 1 106 ? 27.630 -3.772 15.353 1.00 46.03 106 GLY A CA 1
ATOM 824 C C . GLY A 1 106 ? 28.982 -4.434 15.643 1.00 46.03 106 GLY A C 1
ATOM 825 O O . GLY A 1 106 ? 29.148 -5.083 16.668 1.00 46.03 106 GLY A O 1
ATOM 826 N N . LEU A 1 107 ? 29.941 -4.319 14.721 1.00 45.06 107 LEU A N 1
ATOM 827 C CA . LEU A 1 107 ? 31.344 -4.605 14.992 1.00 45.06 107 LEU A CA 1
ATOM 828 C C . LEU A 1 107 ? 31.989 -3.300 15.466 1.00 45.06 107 LEU A C 1
ATOM 830 O O . LEU A 1 107 ? 31.832 -2.284 14.781 1.00 45.06 107 LEU A O 1
ATOM 834 N N . PRO A 1 108 ? 32.715 -3.292 16.598 1.00 44.91 108 PRO A N 1
ATOM 835 C CA . PRO A 1 108 ? 33.523 -2.142 16.946 1.00 44.91 108 PRO A CA 1
ATOM 836 C C . PRO A 1 108 ? 34.530 -1.942 15.816 1.00 44.91 108 PRO A C 1
ATOM 838 O O . PRO A 1 108 ? 35.368 -2.802 15.537 1.00 44.91 108 PRO A O 1
ATOM 841 N N . VAL A 1 109 ? 34.429 -0.803 15.138 1.00 48.12 109 VAL A N 1
ATOM 842 C CA . VAL A 1 109 ? 35.510 -0.297 14.305 1.00 48.12 109 VAL A CA 1
ATOM 843 C C . VAL A 1 109 ? 36.673 0.023 15.240 1.00 48.12 109 VAL A C 1
ATOM 845 O O . VAL A 1 109 ? 36.798 1.128 15.758 1.00 48.12 109 VAL A O 1
ATOM 848 N N . CYS A 1 110 ? 37.528 -0.966 15.489 1.00 43.91 110 CYS A N 1
ATOM 849 C CA . CYS A 1 110 ? 38.862 -0.739 16.024 1.00 43.91 110 CYS A CA 1
ATOM 850 C C . CYS A 1 110 ? 39.676 -0.018 14.942 1.00 43.91 110 CYS A C 1
ATOM 852 O O . CYS A 1 110 ? 40.481 -0.622 14.237 1.00 43.91 110 CYS A O 1
ATOM 854 N N . CYS A 1 111 ? 39.421 1.279 14.773 1.00 41.22 111 CYS A N 1
ATOM 855 C CA . CYS A 1 111 ? 40.303 2.163 14.033 1.00 41.22 111 CYS A CA 1
ATOM 856 C C . CYS A 1 111 ? 41.481 2.468 14.960 1.00 41.22 111 CYS A C 1
ATOM 858 O O . CYS A 1 111 ? 41.348 3.186 15.950 1.00 41.22 111 CYS A O 1
ATOM 860 N N . GLY A 1 112 ? 42.603 1.806 14.700 1.00 48.62 112 GLY A N 1
ATOM 861 C CA . GLY A 1 112 ? 43.801 1.942 15.502 1.00 48.62 112 GLY A CA 1
ATOM 862 C C . GLY A 1 112 ? 44.440 3.313 15.335 1.00 48.62 112 GLY A C 1
ATOM 863 O O . GLY A 1 112 ? 44.917 3.636 14.253 1.00 48.62 112 GLY A O 1
ATOM 864 N N . THR A 1 113 ? 44.586 4.025 16.448 1.00 52.66 113 THR A N 1
ATOM 865 C CA . THR A 1 113 ? 45.796 4.804 16.711 1.00 52.66 113 THR A CA 1
ATOM 866 C C . THR A 1 113 ? 46.010 4.880 18.219 1.00 52.66 113 THR A C 1
ATOM 868 O O . THR A 1 113 ? 45.300 5.582 18.922 1.00 52.66 113 THR A O 1
ATOM 871 N N . THR A 1 114 ? 47.019 4.143 18.688 1.00 52.72 114 THR A N 1
ATOM 872 C CA . THR A 1 114 ? 47.899 4.555 19.790 1.00 52.72 114 THR A CA 1
ATOM 873 C C . THR A 1 114 ? 47.231 4.797 21.159 1.00 52.72 114 THR A C 1
ATOM 875 O O . THR A 1 114 ? 46.740 5.877 21.444 1.00 52.72 114 THR A O 1
ATOM 878 N N . TRP A 1 115 ? 47.407 3.804 22.045 1.00 43.03 115 TRP A N 1
ATOM 879 C CA . TRP A 1 115 ? 47.340 3.865 23.519 1.00 43.03 115 TRP A CA 1
ATOM 880 C C . TRP A 1 115 ? 45.971 3.732 24.204 1.00 43.03 115 TRP A C 1
ATOM 882 O O . TRP A 1 115 ? 45.196 4.670 24.281 1.00 43.03 115 TRP A O 1
ATOM 892 N N . CYS A 1 116 ? 45.785 2.594 24.883 1.00 41.16 116 CYS A N 1
ATOM 893 C CA . CYS A 1 116 ? 45.391 2.582 26.297 1.00 41.16 116 CYS A CA 1
ATOM 894 C C . CYS A 1 116 ? 45.792 1.235 26.917 1.00 41.16 116 CYS A C 1
ATOM 896 O O . CYS A 1 116 ? 45.048 0.259 26.930 1.00 41.16 116 CYS A O 1
ATOM 898 N N . ARG A 1 117 ? 47.046 1.178 27.374 1.00 47.81 117 ARG A N 1
ATOM 899 C CA . ARG A 1 117 ? 47.534 0.187 28.335 1.00 47.81 117 ARG A CA 1
ATOM 900 C C . ARG A 1 117 ? 47.099 0.647 29.733 1.00 47.81 117 ARG A C 1
ATOM 902 O O . ARG A 1 117 ? 47.174 1.838 30.010 1.00 47.81 117 ARG A O 1
ATOM 909 N N . ALA A 1 118 ? 46.782 -0.329 30.586 1.00 44.16 118 ALA A N 1
ATOM 910 C CA . ALA A 1 118 ? 46.630 -0.251 32.043 1.00 44.16 118 ALA A CA 1
ATOM 911 C C . ALA A 1 118 ? 45.330 0.378 32.580 1.00 44.16 118 ALA A C 1
ATOM 913 O O . ALA A 1 118 ? 45.193 1.597 32.626 1.00 44.16 118 ALA A O 1
ATOM 914 N N . SER A 1 119 ? 44.451 -0.447 33.156 1.00 49.47 119 SER A N 1
ATOM 915 C CA . SER A 1 119 ? 44.331 -0.588 34.622 1.00 49.47 119 SER A CA 1
ATOM 916 C C . SER A 1 119 ? 43.090 -1.407 35.003 1.00 49.47 119 SER A C 1
ATOM 918 O O . SER A 1 119 ? 41.987 -1.063 34.587 1.00 49.47 119 SER A O 1
ATOM 920 N N . CYS A 1 120 ? 43.332 -2.396 35.873 1.00 38.31 120 CYS A N 1
ATOM 921 C CA . CYS A 1 120 ? 42.441 -3.413 36.459 1.00 38.31 120 CYS A CA 1
ATOM 922 C C . CYS A 1 120 ? 42.091 -4.609 35.571 1.00 38.31 120 CYS A C 1
ATOM 924 O O . CYS A 1 120 ? 41.373 -4.443 34.565 1.00 38.31 120 CYS A O 1
#

Nearest PDB structures (foldseek):
  4esb-assembly1_A-2  TM=4.276E-01  e=4.913E-01  Bacillus cereus ATCC 14579
  6abq-assembly1_A  TM=4.149E-01  e=7.511E-01  Listeria monocytogenes
  6eu2-assembly1_O  TM=4.550E-01  e=1.296E+00  Saccharomyces cerevisiae S288C
  2jzx-assembly1_A  TM=2.449E-01  e=5.893E-01  Homo sapiens
  7jvs-assembly1_D  TM=2.646E-01  e=9.009E-01  Staphylococcus aureus

Solvent-accessible surface area (backbone atoms only — not comparable to full-atom values): 7567 Å² total; per-residue (Å²): 131,86,83,76,68,49,71,46,77,46,64,44,98,84,66,80,46,80,42,84,35,48,44,56,92,95,35,49,46,42,36,56,64,53,50,12,62,74,68,73,49,50,49,67,57,48,53,50,47,52,51,46,38,44,72,74,62,78,44,60,65,84,84,41,48,44,82,40,81,44,71,42,97,84,75,48,74,42,83,43,60,28,32,28,54,69,58,51,53,56,43,49,52,63,56,48,67,62,60,76,65,67,75,80,75,83,59,83,81,81,74,85,74,85,86,87,80,87,86,137

Secondary structure (DSSP, 8-state):
-----EEEEEE-TTS--EEEEEEETTEEEEEHHHHHHHTT--HHHHHHHHHHHHHTTSS-HHHHEEEEEEE-TTS-EEEEEEE-HHHHHHHHHHHHHHHTT-----S------S------

Sequence (120 aa):
MSATSDILLYQSPSGETQLEVHLQNDTVWLTQAQMAALFDTTKQNVSLHTRNAFRDGELDESSVVKESLTTAADGKTYRAKHYNLDVIISVGYQVKLLRGRTFGSGLPVCCGTTWCRASC

Mean predicted aligned error: 12.74 Å

Radius of gyration: 21.51 Å; Cα contacts (8 Å, |Δi|>4): 129; chains: 1; bounding box: 75×27×54 Å

Organism: NCBI:txid2606448